Protein AF-A0A9E4LVQ2-F1 (afdb_monomer)

Foldseek 3Di:
DDDDDDDDDPPPPPPPLQAADDDPVLVVLVVVLVVVLVVVLQWDDWDWDGDPRKIKIFTHSDPPDHGQKIWIWHDDVPDPFIKIWIDGPPGTDDIDRDSVVVSVSVSPPDGDDDD

Solvent-accessible surface area (backbone atoms only — not comparable to full-atom values): 7008 Å² total; per-residue (Å²): 134,90,83,93,82,88,82,74,86,79,76,77,72,73,75,75,72,73,68,24,64,72,49,74,69,54,46,50,55,53,48,54,60,48,50,59,36,36,74,69,68,54,38,70,48,73,48,83,48,74,58,98,44,22,19,36,45,31,34,17,67,44,97,89,53,76,50,55,35,34,44,36,34,35,64,43,87,98,47,103,45,58,39,30,34,33,28,45,84,88,47,79,76,40,75,33,74,45,62,63,67,38,48,58,52,59,70,70,47,84,79,73,76,87,127

Radius of gyration: 20.69 Å; Cα contacts (8 Å, |Δi|>4): 167; chains: 1; bounding box: 32×25×90 Å

Structure (mmCIF, N/CA/C/O backbone):
data_AF-A0A9E4LVQ2-F1
#
_entry.id   AF-A0A9E4LVQ2-F1
#
loop_
_atom_site.group_PDB
_atom_site.id
_atom_site.type_symbol
_atom_site.label_atom_id
_atom_site.label_alt_id
_atom_site.label_comp_id
_atom_site.label_asym_id
_atom_site.label_entity_id
_atom_site.label_seq_id
_atom_site.pdbx_PDB_ins_code
_atom_site.Cartn_x
_atom_site.Cartn_y
_atom_site.Cartn_z
_atom_site.occupancy
_atom_site.B_iso_or_equiv
_atom_site.auth_seq_id
_atom_site.auth_comp_id
_atom_site.auth_asym_id
_atom_site.auth_atom_id
_atom_site.pdbx_PDB_model_num
ATOM 1 N N . MET A 1 1 ? -1.838 -2.044 67.220 1.00 40.16 1 MET A N 1
ATOM 2 C CA . MET A 1 1 ? -3.310 -2.053 67.084 1.00 40.16 1 MET A CA 1
ATOM 3 C C . MET A 1 1 ? -3.646 -1.319 65.788 1.00 40.16 1 MET A C 1
ATOM 5 O O . MET A 1 1 ? -3.094 -0.247 65.589 1.00 40.16 1 MET A O 1
ATOM 9 N N . LEU A 1 2 ? -4.392 -1.970 64.883 1.00 38.41 2 LEU A N 1
ATOM 10 C CA . LEU A 1 2 ? -4.794 -1.538 63.522 1.00 38.41 2 LEU A CA 1
ATOM 11 C C . LEU A 1 2 ? -5.607 -0.194 63.524 1.00 38.41 2 LEU A C 1
ATOM 13 O O . LEU A 1 2 ? -5.985 0.227 64.609 1.00 38.41 2 LEU A O 1
ATOM 17 N N . ILE A 1 3 ? -6.003 0.518 62.441 1.00 42.00 3 ILE A N 1
ATOM 18 C CA . ILE A 1 3 ? -6.265 0.197 61.014 1.00 42.00 3 ILE A CA 1
ATOM 19 C C . ILE A 1 3 ? -6.430 1.499 60.118 1.00 42.00 3 ILE A C 1
ATOM 21 O O . ILE A 1 3 ? -6.782 2.537 60.666 1.00 42.00 3 ILE A O 1
ATOM 25 N N . ILE A 1 4 ? -6.312 1.365 58.764 1.00 50.94 4 ILE A N 1
ATOM 26 C CA . ILE A 1 4 ? -6.892 2.110 57.571 1.00 50.94 4 ILE A CA 1
ATOM 27 C C . ILE A 1 4 ? -6.530 3.612 57.340 1.00 50.94 4 ILE A C 1
ATOM 29 O O . ILE A 1 4 ? -6.431 4.371 58.283 1.00 50.94 4 ILE A O 1
ATOM 33 N N . SER A 1 5 ? -6.336 4.179 56.131 1.00 43.91 5 SER A N 1
ATOM 34 C CA . SER A 1 5 ? -6.854 3.873 54.783 1.00 43.91 5 SER A CA 1
ATOM 35 C C . SER A 1 5 ? -5.936 4.345 53.653 1.00 43.91 5 SER A C 1
ATOM 37 O O . SER A 1 5 ? -5.330 5.409 53.733 1.00 43.91 5 SER A O 1
ATOM 39 N N . GLY A 1 6 ? -5.886 3.557 52.575 1.00 47.97 6 GLY A N 1
ATOM 40 C CA . GLY A 1 6 ? -5.148 3.871 51.360 1.00 47.97 6 GLY A CA 1
ATOM 41 C C . GLY A 1 6 ? -5.753 5.028 50.571 1.00 47.97 6 GLY A C 1
ATOM 42 O O . GLY A 1 6 ? -6.966 5.122 50.396 1.00 47.97 6 GLY A O 1
ATOM 43 N N . THR A 1 7 ? -4.881 5.874 50.037 1.00 44.25 7 THR A N 1
ATOM 44 C CA . THR A 1 7 ? -5.217 6.848 49.006 1.00 44.25 7 THR A CA 1
ATOM 45 C C . THR A 1 7 ? -4.753 6.323 47.650 1.00 44.25 7 THR A C 1
ATOM 47 O O . THR A 1 7 ? -3.572 6.255 47.330 1.00 44.25 7 THR A O 1
ATOM 50 N N . SER A 1 8 ? -5.759 5.927 46.873 1.00 43.28 8 SER A N 1
ATOM 51 C CA . SER A 1 8 ? -5.852 6.130 45.430 1.00 43.28 8 SER A CA 1
ATOM 52 C C . SER A 1 8 ? -4.716 5.570 44.576 1.00 43.28 8 SER A C 1
ATOM 54 O O . SER A 1 8 ? -3.795 6.265 44.151 1.00 43.28 8 SER A O 1
ATOM 56 N N . GLN A 1 9 ? -4.901 4.307 44.190 1.00 44.28 9 GLN A N 1
ATOM 57 C CA . GLN A 1 9 ? -4.375 3.789 42.936 1.00 44.28 9 GLN A CA 1
ATOM 58 C C . GLN A 1 9 ? -4.868 4.675 41.780 1.00 44.28 9 GLN A C 1
ATOM 60 O O . GLN A 1 9 ? -6.014 4.552 41.348 1.00 44.28 9 GLN A O 1
ATOM 65 N N . GLN A 1 10 ? -4.012 5.535 41.232 1.00 45.97 10 GLN A N 1
ATOM 66 C CA . GLN A 1 10 ? -4.244 6.070 39.895 1.00 45.97 10 GLN A CA 1
ATOM 67 C C . GLN A 1 10 ? -3.674 5.067 38.896 1.00 45.97 10 GLN A C 1
ATOM 69 O O . GLN A 1 10 ? -2.571 5.209 38.372 1.00 45.97 10 GLN A O 1
ATOM 74 N N . GLN A 1 11 ? -4.444 3.997 38.683 1.00 41.38 11 GLN A N 1
ATOM 75 C CA . GLN A 1 11 ? -4.265 3.098 37.554 1.00 41.38 11 GLN A CA 1
ATOM 76 C C . GLN A 1 11 ? -4.491 3.916 36.277 1.00 41.38 11 GLN A C 1
ATOM 78 O O . GLN A 1 11 ? -5.601 4.004 35.756 1.00 41.38 11 GLN A O 1
ATOM 83 N N . ASN A 1 12 ? -3.430 4.530 35.755 1.00 42.78 12 ASN A N 1
ATOM 84 C CA . ASN A 1 12 ? -3.376 4.922 34.356 1.00 42.78 12 ASN A CA 1
ATOM 85 C C . ASN A 1 12 ? -3.328 3.628 33.542 1.00 42.78 12 ASN A C 1
ATOM 87 O O . ASN A 1 12 ? -2.264 3.177 33.121 1.00 42.78 12 ASN A O 1
ATOM 91 N N . ALA A 1 13 ? -4.494 3.004 33.356 1.00 48.75 13 ALA A N 1
ATOM 92 C CA . ALA A 1 13 ? -4.700 1.999 32.335 1.00 48.75 13 ALA A CA 1
ATOM 93 C C . ALA A 1 13 ? -4.350 2.673 31.009 1.00 48.75 13 ALA A C 1
ATOM 95 O O . ALA A 1 13 ? -5.134 3.449 30.45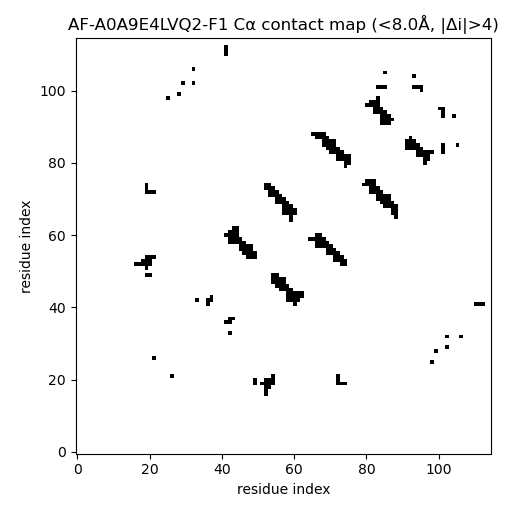7 1.00 48.75 13 ALA A O 1
ATOM 96 N N . SER A 1 14 ? -3.120 2.448 30.547 1.00 48.53 14 SER A N 1
ATOM 97 C CA . SER A 1 14 ? -2.647 2.894 29.252 1.00 48.53 14 SER A CA 1
ATOM 98 C C . SER A 1 14 ? -3.680 2.428 28.238 1.00 48.53 14 SER A C 1
ATOM 100 O O . SER A 1 14 ? -3.896 1.234 28.026 1.00 48.53 14 SER A O 1
ATOM 102 N N . LYS A 1 15 ? -4.422 3.389 27.686 1.00 47.38 15 LYS A N 1
ATOM 103 C CA . LYS A 1 15 ? -5.430 3.155 26.660 1.00 47.38 15 LYS A CA 1
ATOM 104 C C . LYS A 1 15 ? -4.662 2.524 25.504 1.00 47.38 15 LYS A C 1
ATOM 106 O O . LYS A 1 15 ? -4.017 3.254 24.760 1.00 47.38 15 LYS A O 1
ATOM 111 N N . LYS A 1 16 ? -4.629 1.184 25.431 1.00 49.66 16 LYS A N 1
ATOM 112 C CA . LYS A 1 16 ? -3.893 0.413 24.420 1.00 49.66 16 LYS A CA 1
ATOM 113 C C . LYS A 1 16 ? -4.296 0.996 23.072 1.00 49.66 16 LYS A C 1
ATOM 115 O O . LYS A 1 16 ? -5.413 0.771 22.603 1.00 49.66 16 LYS A O 1
ATOM 120 N N . GLN A 1 17 ? -3.436 1.838 22.503 1.00 56.09 17 GLN A N 1
ATOM 121 C CA . GLN A 1 17 ? -3.631 2.387 21.172 1.00 56.09 17 GLN A CA 1
ATOM 122 C C . GLN A 1 17 ? -3.722 1.158 20.269 1.00 56.09 17 GLN A C 1
ATOM 124 O O . GLN A 1 17 ? -2.758 0.401 20.186 1.00 56.09 17 GLN A O 1
ATOM 129 N N . LYS A 1 18 ? -4.905 0.876 19.699 1.00 63.66 18 LYS A N 1
ATOM 130 C CA . LYS A 1 18 ? -5.080 -0.244 18.762 1.00 63.66 18 LYS A CA 1
ATOM 131 C C . LYS A 1 18 ? -4.035 -0.052 17.664 1.00 63.66 18 LYS A C 1
ATOM 133 O O . LYS A 1 18 ? -4.112 0.933 16.932 1.00 63.66 18 LYS A O 1
ATOM 138 N N . THR A 1 19 ? -3.048 -0.938 17.602 1.00 70.19 19 THR A N 1
ATOM 139 C CA . THR A 1 19 ? -1.883 -0.732 16.749 1.00 70.19 19 THR A CA 1
ATOM 140 C C . THR A 1 19 ? -2.286 -0.752 15.277 1.00 70.19 19 THR A C 1
ATOM 142 O O . THR A 1 19 ? -3.104 -1.572 14.864 1.00 70.19 19 THR A O 1
ATOM 145 N N . GLY A 1 20 ? -1.738 0.173 14.489 1.00 84.19 20 GLY A N 1
ATOM 146 C CA . GLY A 1 20 ? -2.149 0.443 13.107 1.00 84.19 20 GLY A 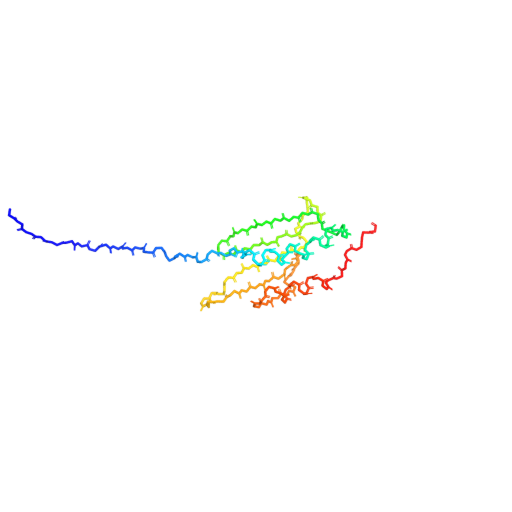CA 1
ATOM 147 C C . GLY A 1 20 ? -1.780 -0.611 12.072 1.00 84.19 20 GLY A C 1
ATOM 148 O O . GLY A 1 20 ? -1.964 -0.349 10.890 1.00 84.19 20 GLY A O 1
ATOM 149 N N . TYR A 1 21 ? -1.254 -1.767 12.480 1.00 93.19 21 TYR A N 1
ATOM 150 C CA . TYR A 1 21 ? -0.729 -2.782 11.570 1.00 93.19 21 TYR A CA 1
ATOM 151 C C . TYR A 1 21 ? -1.765 -3.260 10.550 1.00 93.19 21 TYR A C 1
ATOM 153 O O . TYR A 1 21 ? -2.971 -3.347 10.828 1.00 93.19 21 TYR A O 1
ATOM 161 N N . PHE A 1 22 ? -1.273 -3.639 9.372 1.00 96.00 22 PHE A N 1
ATOM 162 C CA . PHE A 1 22 ? -2.052 -4.455 8.454 1.00 96.00 22 PHE A CA 1
ATOM 163 C C . PHE A 1 22 ? -2.335 -5.812 9.102 1.00 96.00 22 PHE A C 1
ATOM 165 O O . PHE A 1 22 ? -1.445 -6.451 9.662 1.00 96.00 22 PHE A O 1
ATOM 172 N N . SER A 1 23 ? -3.588 -6.255 9.048 1.00 95.50 23 SER A N 1
ATOM 173 C CA . SER A 1 23 ? -3.932 -7.627 9.412 1.00 95.50 23 SER A CA 1
ATOM 174 C C . SER A 1 23 ? -3.292 -8.603 8.423 1.00 95.50 23 SER A C 1
ATOM 176 O O . SER A 1 23 ? -2.952 -8.230 7.301 1.00 95.50 23 SER A O 1
ATOM 178 N N . ARG A 1 24 ? -3.193 -9.882 8.796 1.00 96.62 24 ARG A N 1
ATOM 179 C CA . ARG A 1 24 ? -2.695 -10.927 7.889 1.00 96.62 24 ARG A CA 1
ATOM 180 C C . ARG A 1 24 ? -3.443 -10.934 6.550 1.00 96.62 24 ARG A C 1
ATOM 182 O O . ARG A 1 24 ? -2.811 -11.039 5.509 1.00 96.62 24 ARG A O 1
ATOM 189 N N . VAL A 1 25 ? -4.771 -10.793 6.580 1.00 97.44 25 VAL A N 1
ATOM 190 C CA . VAL A 1 25 ? -5.611 -10.770 5.369 1.00 97.44 25 VAL A CA 1
ATOM 191 C C . VAL A 1 25 ? -5.294 -9.551 4.505 1.00 97.44 25 VAL A C 1
ATOM 193 O O . VAL A 1 25 ? -5.126 -9.685 3.298 1.00 97.44 25 VAL A O 1
ATOM 196 N N . GLU A 1 26 ? -5.167 -8.376 5.120 1.00 98.06 26 GLU A N 1
ATOM 197 C CA . GLU A 1 26 ? -4.821 -7.137 4.415 1.00 98.06 26 GLU A CA 1
ATOM 198 C C . GLU A 1 26 ? -3.432 -7.225 3.772 1.00 98.06 26 GLU A C 1
ATOM 200 O O . GLU A 1 26 ? -3.270 -6.890 2.601 1.00 98.06 26 GLU A O 1
ATOM 205 N N . LEU A 1 27 ? -2.439 -7.732 4.508 1.00 98.19 27 LEU A N 1
ATOM 206 C CA . LEU A 1 27 ? -1.086 -7.899 3.988 1.00 98.19 27 LEU A CA 1
ATOM 207 C C . LEU A 1 27 ? -1.051 -8.902 2.829 1.00 98.19 27 LEU A C 1
ATOM 209 O O . LEU A 1 27 ? -0.432 -8.622 1.809 1.00 98.19 27 LEU A O 1
ATOM 213 N N . SER A 1 28 ? -1.763 -10.029 2.936 1.00 98.44 28 SER A N 1
ATOM 214 C CA . SER A 1 28 ? -1.891 -10.981 1.827 1.00 98.44 28 SER A CA 1
ATOM 215 C C . SER A 1 28 ? -2.505 -10.338 0.580 1.00 98.44 28 SER A C 1
ATOM 217 O O . SER A 1 28 ? -2.028 -10.577 -0.523 1.00 98.44 28 SER A O 1
ATOM 219 N N . GLN A 1 29 ? -3.523 -9.485 0.731 1.00 98.31 29 GLN A N 1
ATOM 220 C CA . GLN A 1 29 ? -4.123 -8.774 -0.403 1.00 98.31 29 GLN A CA 1
ATOM 221 C C . GLN A 1 29 ? -3.136 -7.811 -1.075 1.00 98.31 29 GLN A C 1
ATOM 223 O O . GLN A 1 29 ? -3.057 -7.781 -2.302 1.00 98.31 29 GLN A O 1
ATOM 228 N N . ILE A 1 30 ? -2.365 -7.057 -0.285 1.00 98.50 30 ILE A N 1
ATOM 229 C CA . ILE A 1 30 ? -1.334 -6.150 -0.808 1.00 98.50 30 ILE A CA 1
ATOM 230 C C . ILE A 1 30 ? -0.249 -6.942 -1.548 1.00 98.50 30 ILE A C 1
ATOM 232 O O . ILE A 1 30 ? 0.104 -6.600 -2.677 1.00 98.50 30 ILE A O 1
ATOM 236 N N . LEU A 1 31 ? 0.238 -8.031 -0.945 1.00 98.19 31 LEU A N 1
ATOM 237 C CA . LEU A 1 31 ? 1.287 -8.868 -1.525 1.00 98.19 31 LEU A CA 1
ATOM 238 C C . LEU A 1 31 ? 0.843 -9.569 -2.814 1.00 98.19 31 LEU A C 1
ATOM 240 O O . LEU A 1 31 ? 1.656 -9.717 -3.723 1.00 98.19 31 LEU A O 1
ATOM 244 N N . ASN A 1 32 ? -0.435 -9.934 -2.943 1.00 97.50 32 ASN A N 1
ATOM 245 C CA . ASN A 1 32 ? -0.959 -10.501 -4.186 1.00 97.50 32 ASN A CA 1
ATOM 246 C C . ASN A 1 32 ? -0.824 -9.510 -5.354 1.00 97.50 32 ASN A C 1
ATOM 248 O O . ASN A 1 32 ? -0.257 -9.869 -6.384 1.00 97.50 32 ASN A O 1
ATOM 252 N N . VAL A 1 33 ? -1.258 -8.255 -5.179 1.00 96.94 33 VAL A N 1
ATOM 253 C CA . VAL A 1 33 ? -1.109 -7.208 -6.213 1.00 96.94 33 VAL A CA 1
ATOM 254 C C . VAL A 1 33 ? 0.369 -6.932 -6.496 1.00 96.94 33 VAL A C 1
ATOM 256 O O . VAL A 1 33 ? 0.785 -6.862 -7.652 1.00 96.94 33 VAL A O 1
ATOM 259 N N . TYR A 1 34 ? 1.178 -6.834 -5.440 1.00 96.81 34 TYR A N 1
ATOM 260 C CA . TYR A 1 34 ? 2.618 -6.616 -5.546 1.00 96.81 34 TYR A CA 1
ATOM 261 C C . TYR A 1 34 ? 3.327 -7.700 -6.363 1.00 96.81 34 TYR A C 1
ATOM 263 O O . TYR A 1 34 ? 4.072 -7.378 -7.287 1.00 96.81 34 TYR A O 1
ATOM 271 N N . SER A 1 35 ? 3.052 -8.974 -6.082 1.00 96.31 35 SER A N 1
ATOM 272 C CA . SER A 1 35 ? 3.721 -10.102 -6.739 1.00 96.31 35 SER A CA 1
ATOM 273 C C . SER A 1 35 ? 3.512 -10.124 -8.257 1.00 96.31 35 SER A C 1
ATOM 275 O O . SER A 1 35 ? 4.456 -10.383 -9.002 1.00 96.31 35 SER A O 1
ATOM 277 N N . LEU A 1 36 ? 2.316 -9.761 -8.735 1.00 94.62 36 LEU A N 1
ATOM 278 C CA . LEU A 1 36 ? 2.011 -9.678 -10.166 1.00 94.62 36 LEU A CA 1
ATOM 279 C C . LEU A 1 36 ? 2.820 -8.576 -10.863 1.00 94.62 36 LEU A C 1
ATOM 281 O O . LEU A 1 36 ? 3.268 -8.749 -11.996 1.00 94.62 36 LEU A O 1
ATOM 285 N N . ARG A 1 37 ? 3.035 -7.448 -10.183 1.00 94.31 37 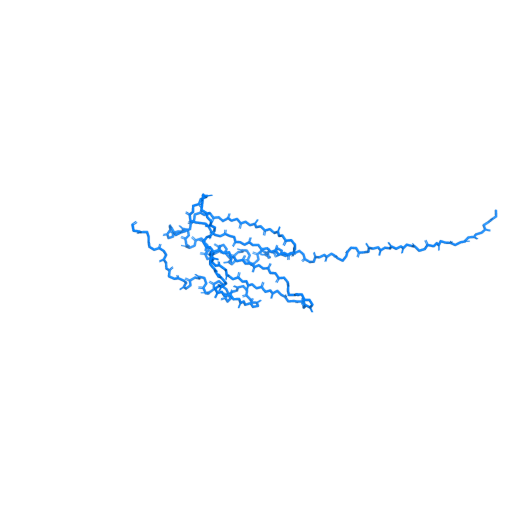ARG A N 1
ATOM 286 C CA . ARG A 1 37 ? 3.836 -6.331 -10.700 1.00 94.31 37 ARG A CA 1
ATOM 287 C C . ARG A 1 37 ? 5.340 -6.604 -10.634 1.00 94.31 37 ARG A C 1
ATOM 289 O O . ARG A 1 37 ? 6.063 -6.172 -11.528 1.00 94.31 37 ARG A O 1
ATOM 296 N N . VAL A 1 38 ? 5.806 -7.374 -9.649 1.00 95.12 38 VAL A N 1
ATOM 297 C CA . VAL A 1 38 ? 7.182 -7.905 -9.626 1.00 95.12 38 VAL A CA 1
ATOM 298 C C . VAL A 1 38 ? 7.413 -8.867 -10.788 1.00 95.12 38 VAL A C 1
ATOM 300 O O . VAL A 1 38 ? 8.407 -8.736 -11.494 1.00 95.12 38 VAL A O 1
ATOM 303 N N . ALA A 1 39 ? 6.478 -9.789 -11.039 1.00 94.19 39 ALA A N 1
ATOM 304 C CA . ALA A 1 39 ? 6.567 -10.721 -12.164 1.00 94.19 39 ALA A CA 1
ATOM 305 C C . ALA A 1 39 ? 6.599 -10.000 -13.526 1.00 94.19 39 ALA A C 1
ATOM 307 O O . ALA A 1 39 ? 7.247 -10.469 -14.457 1.00 94.19 39 ALA A O 1
ATOM 308 N N . ALA A 1 40 ? 5.950 -8.836 -13.630 1.00 92.06 40 ALA A N 1
ATOM 309 C CA . ALA A 1 40 ? 6.009 -7.963 -14.803 1.00 92.06 40 ALA A CA 1
ATOM 310 C C . ALA A 1 40 ? 7.289 -7.098 -14.885 1.00 92.06 40 ALA A C 1
ATOM 312 O O . ALA A 1 40 ? 7.454 -6.344 -15.840 1.00 92.06 40 ALA A O 1
ATOM 313 N N . GLY A 1 41 ? 8.185 -7.171 -13.895 1.00 91.75 41 GLY A N 1
ATOM 314 C CA . GLY A 1 41 ? 9.414 -6.373 -13.829 1.00 91.75 41 GLY A CA 1
ATOM 315 C C . GLY A 1 41 ? 9.204 -4.899 -13.459 1.00 91.75 41 GLY A C 1
ATOM 316 O O . GLY A 1 41 ? 10.146 -4.108 -13.550 1.00 91.75 41 GLY A O 1
ATOM 317 N N . GLU A 1 42 ? 7.993 -4.520 -13.041 1.00 92.00 42 GLU A N 1
ATOM 318 C CA . GLU A 1 42 ? 7.625 -3.133 -12.737 1.00 92.00 42 GLU A CA 1
ATOM 319 C C . GLU A 1 42 ? 8.109 -2.717 -11.340 1.00 92.00 42 GLU A C 1
ATOM 321 O O . GLU A 1 42 ? 8.583 -1.595 -11.150 1.00 92.00 42 GLU A O 1
ATOM 326 N N . TRP A 1 43 ? 8.005 -3.617 -10.357 1.00 94.62 43 TRP A N 1
ATOM 327 C CA . TRP A 1 43 ? 8.368 -3.376 -8.954 1.00 94.62 43 TRP A CA 1
ATOM 328 C C . TRP A 1 43 ? 9.471 -4.336 -8.508 1.00 94.62 43 TRP A C 1
ATOM 330 O O . TRP A 1 43 ? 9.605 -5.427 -9.058 1.00 94.62 43 TRP A O 1
ATOM 340 N N . ARG A 1 44 ? 10.282 -3.926 -7.527 1.00 94.12 44 ARG A N 1
ATOM 341 C CA . ARG A 1 44 ? 11.464 -4.699 -7.099 1.00 94.12 44 ARG A CA 1
ATOM 342 C C . ARG A 1 44 ? 11.599 -4.877 -5.600 1.00 94.12 44 ARG A C 1
ATOM 344 O O . ARG A 1 44 ? 12.175 -5.867 -5.176 1.00 94.12 44 ARG A O 1
ATOM 351 N N . ASP A 1 45 ? 11.086 -3.937 -4.817 1.00 95.25 45 ASP A N 1
ATOM 352 C CA . ASP A 1 45 ? 11.240 -3.966 -3.365 1.00 95.25 45 ASP A CA 1
ATOM 353 C C . ASP A 1 45 ? 10.027 -3.331 -2.678 1.00 95.25 45 ASP A C 1
ATOM 355 O O . ASP A 1 45 ? 9.232 -2.626 -3.316 1.00 95.25 45 ASP A O 1
ATOM 359 N N . TYR A 1 46 ? 9.866 -3.609 -1.389 1.00 96.75 46 TYR A N 1
ATOM 360 C CA . TYR A 1 46 ? 8.864 -2.990 -0.541 1.00 96.75 46 TYR A CA 1
ATOM 361 C C . TYR A 1 46 ? 9.390 -2.748 0.877 1.00 96.75 46 TYR A C 1
ATOM 363 O O . TYR A 1 46 ? 10.216 -3.493 1.392 1.00 96.75 46 TYR A O 1
ATOM 371 N N . ALA A 1 47 ? 8.835 -1.737 1.543 1.00 96.19 47 ALA A N 1
ATOM 372 C CA . ALA A 1 47 ? 9.045 -1.499 2.967 1.00 96.19 47 ALA A CA 1
ATOM 373 C C . ALA A 1 47 ? 7.715 -1.566 3.723 1.00 96.19 47 ALA A C 1
ATOM 375 O O . ALA A 1 47 ? 6.664 -1.161 3.213 1.00 96.19 47 ALA A O 1
ATOM 376 N N . LEU A 1 48 ? 7.778 -2.101 4.941 1.00 96.75 48 LEU A N 1
ATOM 377 C CA . LEU A 1 48 ? 6.668 -2.195 5.881 1.00 96.75 48 LEU A CA 1
ATOM 378 C C . LEU A 1 48 ? 6.994 -1.367 7.118 1.00 96.75 48 LEU A C 1
ATOM 380 O O . LEU A 1 48 ? 7.748 -1.809 7.983 1.00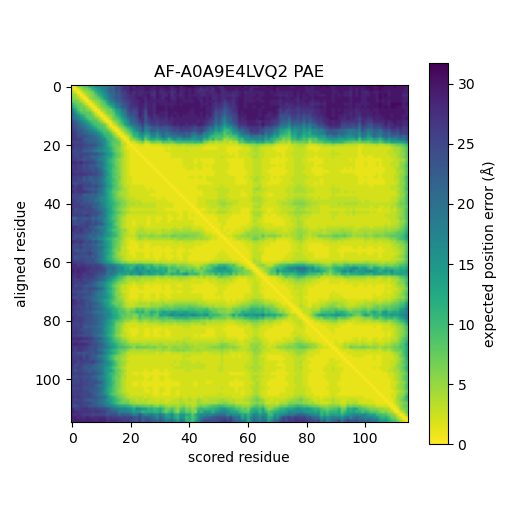 96.75 48 LEU A O 1
ATOM 384 N N . ASP A 1 49 ? 6.368 -0.201 7.226 1.00 95.25 49 ASP A N 1
ATOM 385 C CA . ASP A 1 49 ? 6.621 0.743 8.311 1.00 95.25 49 ASP A CA 1
ATOM 386 C C . ASP A 1 49 ? 5.384 0.943 9.181 1.00 95.25 49 ASP A C 1
ATOM 388 O O . ASP A 1 49 ? 4.240 0.731 8.763 1.00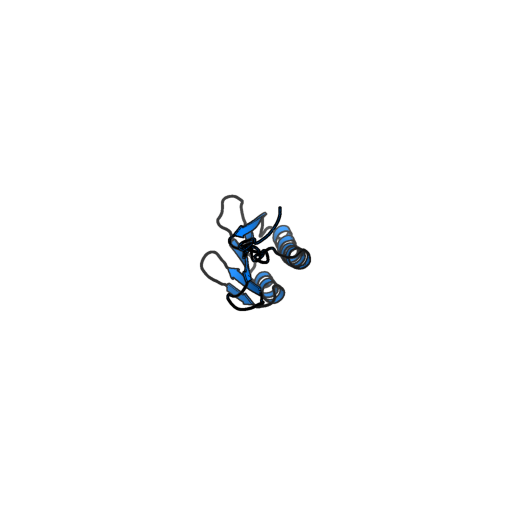 95.25 49 ASP A O 1
ATOM 392 N N . HIS A 1 50 ? 5.608 1.387 10.415 1.00 92.62 50 HIS A N 1
ATOM 393 C CA . HIS A 1 50 ? 4.544 1.782 11.326 1.00 92.62 50 HIS A CA 1
ATOM 394 C C . HIS A 1 50 ? 4.984 2.957 12.197 1.00 92.62 50 HIS A C 1
ATOM 396 O O . HIS A 1 50 ? 6.036 2.919 12.827 1.00 92.62 50 HIS A O 1
ATOM 402 N N . VAL A 1 51 ? 4.158 4.000 12.241 1.00 90.00 51 VAL A N 1
ATOM 403 C CA . VAL A 1 51 ? 4.399 5.238 12.999 1.00 90.00 51 VAL A CA 1
ATOM 404 C C . VAL A 1 51 ? 3.073 5.702 13.581 1.00 90.00 51 VAL A C 1
ATOM 406 O O . VAL A 1 51 ? 2.065 5.712 12.878 1.00 90.00 51 VAL A O 1
ATOM 409 N N . ASP A 1 52 ? 3.054 6.062 14.865 1.00 87.31 52 ASP A N 1
ATOM 410 C CA . ASP A 1 52 ? 1.908 6.690 15.543 1.00 87.31 52 ASP A CA 1
ATOM 411 C C . ASP A 1 52 ? 0.557 5.977 15.346 1.00 87.31 52 ASP A C 1
ATOM 413 O O . ASP A 1 52 ? -0.496 6.598 15.184 1.00 87.31 52 ASP A O 1
ATOM 417 N N . GLY A 1 53 ? 0.566 4.641 15.344 1.00 87.62 53 GLY A N 1
ATOM 418 C CA . GLY A 1 53 ? -0.652 3.849 15.140 1.00 87.62 53 GLY A CA 1
ATOM 419 C C . GLY A 1 53 ? -1.169 3.856 13.695 1.00 87.62 53 GLY A C 1
ATOM 420 O O . GLY A 1 53 ? -2.337 3.542 13.458 1.00 87.62 53 GLY A O 1
ATOM 421 N N . MET A 1 54 ? -0.305 4.185 12.738 1.00 94.19 54 MET A N 1
ATOM 422 C CA . MET A 1 54 ? -0.499 4.024 11.299 1.00 94.19 54 MET A CA 1
ATOM 423 C C . MET A 1 54 ? 0.446 2.943 10.772 1.00 94.19 54 MET A C 1
ATOM 425 O O . MET A 1 54 ? 1.492 2.693 11.372 1.00 94.19 54 MET A O 1
ATOM 429 N N . ALA A 1 55 ? 0.083 2.317 9.657 1.00 97.06 55 ALA A N 1
ATOM 430 C CA . ALA A 1 55 ? 0.958 1.405 8.927 1.00 97.06 55 ALA A CA 1
ATOM 431 C C . ALA A 1 55 ? 1.088 1.825 7.468 1.00 97.06 55 ALA A C 1
ATOM 433 O O . ALA A 1 55 ? 0.145 2.360 6.879 1.00 97.06 55 ALA A O 1
ATOM 434 N N . PHE A 1 56 ? 2.252 1.548 6.895 1.00 97.62 56 PHE A N 1
ATOM 435 C CA . PHE A 1 56 ? 2.610 1.914 5.536 1.00 97.62 56 PHE A CA 1
ATOM 436 C C . PHE A 1 56 ? 3.182 0.699 4.815 1.00 97.62 56 PHE A C 1
ATOM 438 O O . PHE A 1 56 ? 4.023 -0.015 5.356 1.00 97.62 56 PHE A O 1
ATOM 445 N N . PHE A 1 57 ? 2.705 0.464 3.598 1.00 98.25 57 PHE A N 1
ATOM 446 C CA . PHE A 1 57 ? 3.324 -0.443 2.642 1.00 98.25 57 PHE A CA 1
ATOM 447 C C . PHE A 1 57 ? 3.850 0.407 1.491 1.00 98.25 57 PHE A C 1
ATOM 449 O O . PHE A 1 57 ? 3.065 0.931 0.695 1.00 98.25 57 PHE A O 1
ATOM 456 N N . SER A 1 58 ? 5.163 0.588 1.441 1.00 97.50 58 SER A N 1
ATOM 457 C CA . SER A 1 58 ? 5.845 1.415 0.445 1.00 97.50 58 SER A CA 1
ATOM 458 C C . SER A 1 58 ? 6.410 0.526 -0.654 1.00 97.50 58 SER A C 1
ATOM 460 O O . SER A 1 58 ? 7.061 -0.467 -0.359 1.00 97.50 58 SER A O 1
ATOM 462 N N . ILE A 1 59 ? 6.148 0.864 -1.914 1.00 96.88 59 ILE A N 1
ATOM 463 C CA . ILE A 1 59 ? 6.514 0.077 -3.098 1.00 96.88 59 ILE A CA 1
ATOM 464 C C . ILE A 1 59 ? 7.634 0.791 -3.847 1.00 96.88 59 ILE A C 1
ATOM 466 O O . ILE A 1 59 ? 7.501 1.974 -4.170 1.00 96.88 59 ILE A O 1
ATOM 470 N N . TYR A 1 60 ? 8.698 0.068 -4.193 1.00 94.75 60 TYR A N 1
ATOM 471 C CA . TYR A 1 60 ? 9.890 0.618 -4.834 1.00 94.75 60 TYR A CA 1
ATOM 472 C C . TYR A 1 60 ? 10.190 -0.072 -6.166 1.00 94.75 60 TYR A C 1
ATOM 474 O O . TYR A 1 60 ? 10.024 -1.284 -6.332 1.00 94.75 60 TYR A O 1
ATOM 482 N N . ARG A 1 61 ? 10.698 0.718 -7.118 1.00 90.81 61 ARG A N 1
ATOM 483 C CA . ARG A 1 61 ? 11.256 0.225 -8.388 1.00 90.81 61 ARG A CA 1
ATOM 484 C C . ARG A 1 61 ? 12.755 -0.082 -8.285 1.00 90.81 61 ARG A C 1
ATOM 486 O O . ARG A 1 61 ? 13.278 -0.857 -9.073 1.00 90.81 61 ARG A O 1
ATOM 493 N N . SER A 1 62 ? 13.447 0.521 -7.323 1.00 86.38 62 SER A N 1
ATOM 494 C CA . SER A 1 62 ? 14.857 0.288 -6.999 1.00 86.38 62 SER A CA 1
ATOM 495 C C . SER A 1 62 ? 15.090 0.650 -5.531 1.00 86.38 62 SER A C 1
ATOM 497 O O . SER A 1 62 ? 14.418 1.547 -5.021 1.00 86.38 62 SER A O 1
ATOM 499 N N . SER A 1 63 ? 16.050 -0.006 -4.877 1.00 71.69 63 SER A N 1
ATOM 500 C CA . SER A 1 63 ? 16.411 0.207 -3.466 1.00 71.69 63 SER A CA 1
ATOM 501 C C . SER A 1 63 ? 16.936 1.618 -3.159 1.00 71.69 63 SER A C 1
ATOM 503 O O . SER A 1 63 ? 16.956 2.029 -2.004 1.00 71.69 63 SER A O 1
ATOM 505 N N . HIS A 1 64 ? 17.351 2.375 -4.180 1.00 71.81 64 HIS A N 1
ATOM 506 C CA . HIS A 1 64 ? 17.903 3.729 -4.036 1.00 71.81 64 HIS A CA 1
ATOM 507 C C . HIS A 1 64 ? 16.926 4.850 -4.427 1.00 71.81 64 HIS A C 1
ATOM 509 O O . HIS A 1 64 ? 17.304 6.020 -4.438 1.00 71.81 64 HIS A O 1
ATOM 515 N N . GLU A 1 65 ? 15.680 4.522 -4.779 1.00 79.31 65 GLU A N 1
ATOM 516 C CA . GLU A 1 65 ? 14.676 5.514 -5.171 1.00 79.31 65 GLU A CA 1
ATOM 517 C C . GLU A 1 65 ? 13.663 5.806 -4.055 1.00 79.31 65 GLU A C 1
ATOM 519 O O . GLU A 1 65 ? 13.401 4.986 -3.180 1.00 79.31 65 GLU A O 1
ATOM 524 N N . MET A 1 66 ? 13.015 6.971 -4.136 1.00 88.12 66 MET A N 1
ATOM 525 C CA . MET A 1 66 ? 11.795 7.249 -3.371 1.00 88.12 66 MET A CA 1
ATOM 526 C C . MET A 1 66 ? 10.682 6.262 -3.759 1.00 88.12 66 MET A C 1
ATOM 528 O O . MET A 1 66 ? 10.577 5.915 -4.949 1.00 88.12 66 MET A O 1
ATOM 532 N N . PRO A 1 67 ? 9.804 5.869 -2.812 1.00 93.62 67 PRO A N 1
ATOM 533 C CA . PRO A 1 67 ? 8.724 4.939 -3.106 1.00 93.62 67 PRO A CA 1
ATOM 534 C C . PRO A 1 67 ? 7.870 5.463 -4.263 1.00 93.62 67 PRO A C 1
ATOM 536 O O . PRO A 1 67 ? 7.594 6.660 -4.386 1.00 93.62 67 PRO A O 1
ATOM 539 N N . LEU A 1 68 ? 7.503 4.559 -5.164 1.00 94.19 68 LEU A N 1
ATOM 540 C CA . LEU A 1 68 ? 6.622 4.847 -6.288 1.00 94.19 68 LEU A CA 1
ATOM 541 C C . LEU A 1 68 ? 5.194 5.062 -5.785 1.00 94.19 68 LEU A C 1
ATOM 543 O O . LEU A 1 68 ? 4.543 6.040 -6.154 1.00 94.19 68 LEU A O 1
ATOM 547 N N . TYR A 1 69 ? 4.758 4.160 -4.906 1.00 96.81 69 TYR A N 1
ATOM 548 C CA . TYR A 1 69 ? 3.459 4.198 -4.259 1.00 96.81 69 TYR A CA 1
ATOM 549 C C . TYR A 1 69 ? 3.580 3.841 -2.784 1.00 96.81 69 TYR A C 1
ATOM 551 O O . TYR A 1 69 ? 4.420 3.027 -2.404 1.00 96.81 69 TYR A O 1
ATOM 559 N N . THR A 1 70 ? 2.684 4.388 -1.970 1.00 97.88 70 THR A N 1
ATOM 560 C CA . THR A 1 70 ? 2.533 3.995 -0.569 1.00 97.88 70 THR A CA 1
ATOM 561 C C . THR A 1 70 ? 1.063 3.761 -0.259 1.00 97.88 70 THR A C 1
ATOM 563 O O . THR A 1 70 ? 0.221 4.624 -0.522 1.00 97.88 70 THR A O 1
ATOM 566 N N . ILE A 1 71 ? 0.763 2.599 0.318 1.00 98.44 71 ILE A N 1
ATOM 567 C CA . ILE A 1 71 ? -0.538 2.284 0.907 1.00 98.44 71 ILE A CA 1
ATOM 568 C C . ILE A 1 71 ? -0.449 2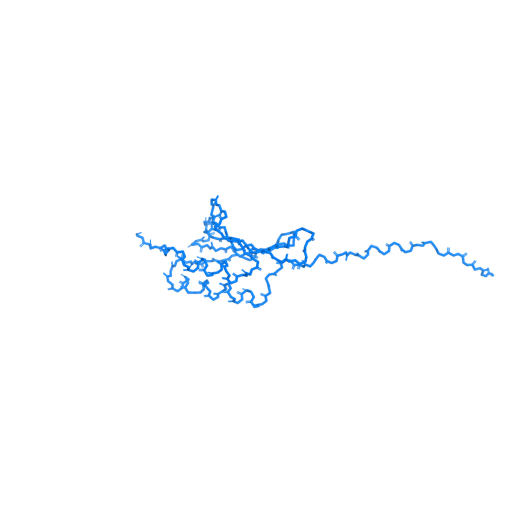.584 2.401 1.00 98.44 71 ILE A C 1
ATOM 570 O O . ILE A 1 71 ? 0.300 1.941 3.127 1.00 98.44 71 ILE A O 1
ATOM 574 N N . GLU A 1 72 ? -1.221 3.558 2.861 1.00 97.56 72 GLU A N 1
ATOM 575 C CA . GLU A 1 72 ? -1.332 3.961 4.260 1.00 97.56 72 GLU A CA 1
ATOM 576 C C . GLU A 1 72 ? -2.610 3.371 4.864 1.00 97.56 72 GLU A C 1
ATOM 578 O O . GLU A 1 72 ? -3.689 3.491 4.279 1.00 97.56 72 GLU A O 1
ATOM 583 N N . LYS A 1 73 ? -2.507 2.791 6.060 1.00 97.12 73 LYS A N 1
ATOM 584 C CA . LYS A 1 73 ? -3.633 2.446 6.931 1.00 97.12 73 LYS A CA 1
ATOM 585 C C . LYS A 1 73 ? -3.574 3.320 8.171 1.00 97.12 73 LYS A C 1
ATOM 587 O O . LYS A 1 73 ? -2.611 3.264 8.932 1.00 97.12 73 LYS A O 1
ATOM 592 N N . LYS A 1 74 ? -4.639 4.078 8.421 1.00 94.50 74 LYS A N 1
ATOM 593 C CA . LYS A 1 74 ? -4.775 4.867 9.649 1.00 94.50 74 LYS A CA 1
ATOM 594 C C . LYS A 1 74 ? -6.174 4.820 10.221 1.00 94.50 74 LYS A C 1
ATOM 596 O O . LYS A 1 74 ? -7.162 4.627 9.512 1.00 94.50 74 LYS A O 1
ATOM 601 N N . ARG A 1 75 ? -6.269 5.028 11.528 1.00 91.00 75 ARG A N 1
ATOM 602 C CA . ARG A 1 75 ? -7.553 5.159 12.211 1.00 91.00 75 ARG A CA 1
ATOM 603 C C . ARG A 1 75 ? -8.046 6.595 12.107 1.00 91.00 75 ARG A C 1
ATOM 605 O O . ARG A 1 75 ? -7.287 7.540 12.314 1.00 91.00 75 ARG A O 1
ATOM 612 N N . LEU A 1 76 ? -9.328 6.775 11.808 1.00 86.75 76 LEU A N 1
ATOM 613 C CA . LEU A 1 76 ? -9.927 8.106 11.811 1.00 86.75 76 LEU A CA 1
ATOM 614 C C . LEU A 1 76 ? -10.070 8.617 13.249 1.00 86.75 76 LEU A C 1
ATOM 616 O O . LEU A 1 76 ? -10.649 7.943 14.101 1.00 86.75 76 LEU A O 1
ATOM 620 N N . LYS A 1 77 ? -9.573 9.831 13.517 1.00 82.88 77 LYS A N 1
ATOM 621 C CA . LYS A 1 77 ? -9.722 10.474 14.831 1.00 82.88 77 LYS A CA 1
ATOM 622 C C . LYS A 1 77 ? -11.207 10.545 15.207 1.00 82.88 77 LYS A C 1
ATOM 624 O O . LYS A 1 77 ? -12.038 10.958 14.400 1.00 82.88 77 LYS A O 1
ATOM 629 N N . GLY A 1 78 ? -11.536 10.095 16.417 1.00 80.38 78 GLY A N 1
ATOM 630 C CA . GLY A 1 78 ? -12.909 10.093 16.936 1.00 80.38 78 GLY A CA 1
ATOM 631 C C . GLY A 1 78 ? -13.852 9.049 16.321 1.00 80.38 78 GLY A C 1
ATOM 632 O O . GLY A 1 78 ? -15.039 9.074 16.624 1.00 80.38 78 GLY A O 1
ATOM 633 N N . LYS A 1 79 ? -13.368 8.129 15.472 1.00 78.81 79 LY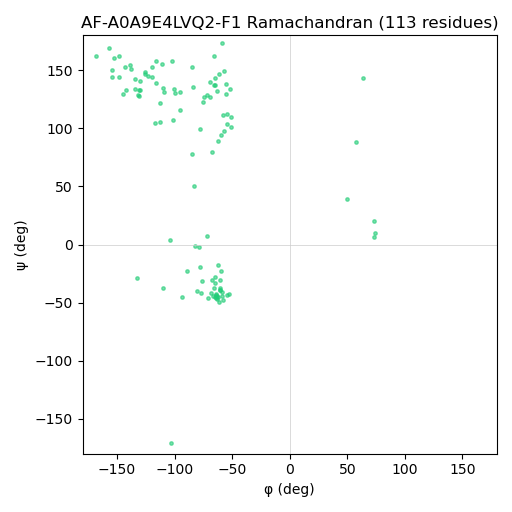S A N 1
ATOM 634 C CA . LYS A 1 79 ? -14.187 7.062 14.870 1.00 78.81 79 LYS A CA 1
ATOM 635 C C . LYS A 1 79 ? -13.513 5.702 15.057 1.00 78.81 79 LYS A C 1
ATOM 637 O O . LYS A 1 79 ? -12.306 5.571 14.877 1.00 78.81 79 LYS A O 1
ATOM 642 N N . ASP A 1 80 ? -14.283 4.649 15.337 1.00 84.06 80 ASP A N 1
ATOM 643 C CA . ASP A 1 80 ? -13.757 3.271 15.333 1.00 84.06 80 ASP A CA 1
ATOM 644 C C . ASP A 1 80 ? -13.741 2.685 13.913 1.00 84.06 80 ASP A C 1
ATOM 646 O O . ASP A 1 80 ? -14.292 1.625 13.643 1.00 84.06 80 ASP A O 1
ATOM 650 N N . ARG A 1 81 ? -13.167 3.434 12.964 1.00 88.88 81 ARG A N 1
ATOM 651 C CA . ARG A 1 81 ? -13.078 3.036 11.556 1.00 88.88 81 ARG A CA 1
ATOM 652 C C . ARG A 1 81 ? -11.687 3.292 10.997 1.00 88.88 81 ARG A C 1
ATOM 654 O O . ARG A 1 81 ? -11.057 4.307 11.309 1.00 88.88 81 ARG A O 1
ATOM 661 N N . TRP A 1 82 ? -11.250 2.369 10.149 1.00 94.25 82 TRP A N 1
ATOM 662 C CA . TRP A 1 82 ? -10.013 2.474 9.386 1.00 94.25 82 TRP A CA 1
ATOM 663 C C . TRP A 1 82 ? -10.226 3.266 8.101 1.00 94.25 82 TRP A C 1
ATOM 665 O O . TRP A 1 82 ? -11.325 3.315 7.544 1.00 94.25 82 TRP A O 1
ATOM 675 N N . LEU A 1 83 ? -9.146 3.884 7.652 1.00 96.06 83 LEU A N 1
ATOM 676 C CA . LEU A 1 83 ? -9.037 4.569 6.386 1.00 96.06 83 LEU A CA 1
ATOM 677 C C . LEU A 1 83 ? -7.778 4.082 5.681 1.00 96.06 83 LEU A C 1
ATOM 679 O O . LEU A 1 83 ? -6.707 4.050 6.289 1.00 96.06 83 LEU A O 1
ATOM 683 N N . PHE A 1 84 ? -7.927 3.755 4.403 1.00 98.06 84 PHE A N 1
ATOM 684 C CA . PHE A 1 84 ? -6.837 3.373 3.523 1.00 98.06 84 PHE A CA 1
ATOM 685 C C . PHE A 1 84 ? -6.605 4.470 2.495 1.00 98.06 84 PHE A C 1
ATOM 687 O O . PHE A 1 84 ? -7.566 4.999 1.928 1.00 98.06 84 PHE A O 1
ATOM 694 N N . ILE A 1 85 ? -5.345 4.826 2.266 1.00 98.25 85 ILE A N 1
ATOM 695 C CA . ILE A 1 85 ? -4.951 5.864 1.312 1.00 98.25 85 ILE A CA 1
ATOM 696 C C . ILE A 1 85 ? -3.834 5.311 0.431 1.00 98.25 85 ILE A C 1
ATOM 698 O O . ILE A 1 85 ? -2.833 4.830 0.946 1.00 98.25 85 ILE A O 1
ATOM 702 N N . LEU A 1 86 ? -3.991 5.410 -0.886 1.00 98.50 86 LEU A N 1
ATOM 703 C CA . LEU A 1 86 ? -2.909 5.241 -1.850 1.00 98.50 86 LEU A CA 1
ATOM 704 C C . LEU A 1 86 ? -2.345 6.605 -2.214 1.00 98.50 86 LEU A C 1
ATOM 706 O O . LEU A 1 86 ? -3.089 7.522 -2.582 1.00 98.50 86 LEU A O 1
ATOM 710 N N . ARG A 1 87 ? -1.025 6.713 -2.156 1.00 97.44 87 ARG A N 1
ATOM 711 C CA . ARG A 1 87 ? -0.270 7.918 -2.492 1.00 97.44 87 ARG A CA 1
ATOM 712 C C . ARG A 1 87 ? 0.781 7.578 -3.531 1.00 97.44 87 ARG A C 1
ATOM 714 O O . ARG A 1 87 ? 1.322 6.477 -3.498 1.00 97.44 87 ARG A O 1
ATOM 721 N N . ASP A 1 88 ? 1.065 8.522 -4.416 1.00 94.62 88 ASP A N 1
ATOM 722 C CA . ASP A 1 88 ? 2.323 8.548 -5.160 1.00 94.62 88 ASP A CA 1
ATOM 723 C C . ASP A 1 88 ? 3.260 9.609 -4.557 1.00 94.62 88 ASP A C 1
ATOM 725 O O . ASP A 1 88 ? 2.974 10.201 -3.511 1.00 94.62 88 ASP A O 1
ATOM 729 N N . ARG A 1 89 ? 4.375 9.880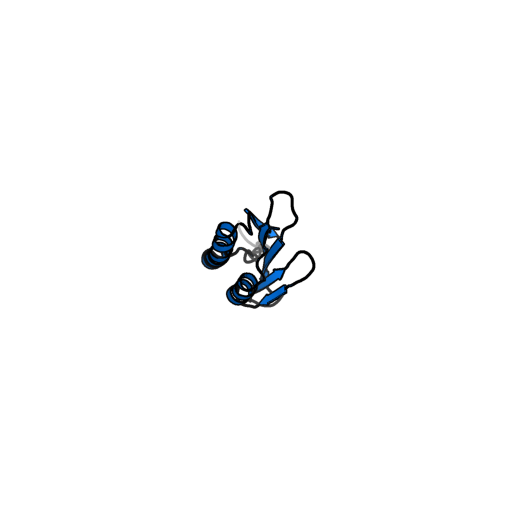 -5.239 1.00 88.00 89 ARG A N 1
ATOM 730 C CA . ARG A 1 89 ? 5.361 10.896 -4.835 1.00 88.00 89 ARG A CA 1
ATOM 731 C C . ARG A 1 89 ? 4.796 12.321 -4.732 1.00 88.00 89 ARG A C 1
ATOM 733 O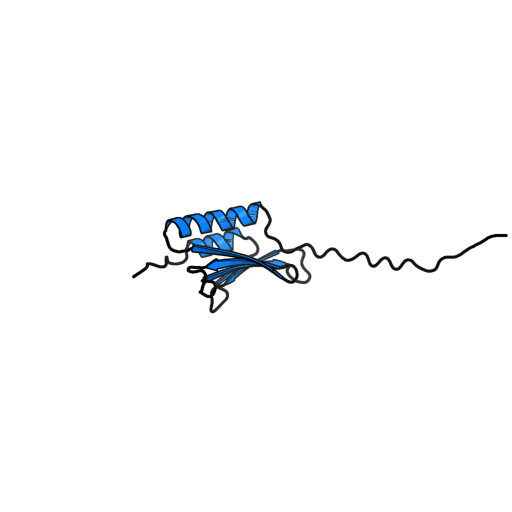 O . ARG A 1 89 ? 5.408 13.161 -4.084 1.00 88.00 89 ARG A O 1
ATOM 740 N N . ARG A 1 90 ? 3.689 12.633 -5.409 1.00 89.69 90 ARG A N 1
ATOM 741 C CA . ARG A 1 90 ? 3.169 14.000 -5.577 1.00 89.69 90 ARG A CA 1
ATOM 742 C C . ARG A 1 90 ? 1.884 14.237 -4.794 1.00 89.69 90 ARG A C 1
ATOM 744 O O . ARG A 1 90 ? 1.670 15.344 -4.308 1.00 89.69 90 ARG A O 1
ATOM 751 N N . LYS A 1 91 ? 0.997 13.244 -4.714 1.00 93.62 91 LYS A N 1
ATOM 752 C CA . LYS A 1 91 ? -0.363 13.423 -4.202 1.00 93.62 91 LYS A CA 1
ATOM 753 C C . LYS A 1 91 ? -0.998 12.132 -3.691 1.00 93.62 91 LYS A C 1
ATOM 755 O O . LYS A 1 91 ? -0.539 11.017 -3.927 1.00 93.62 91 LYS A O 1
ATOM 760 N N . ASN A 1 92 ? -2.135 12.309 -3.027 1.00 97.12 92 ASN A N 1
ATOM 761 C CA . ASN A 1 92 ? -3.053 11.214 -2.745 1.00 97.12 92 ASN A CA 1
ATOM 762 C C . ASN A 1 92 ? -3.784 10.844 -4.040 1.00 97.12 92 ASN A C 1
ATOM 764 O O . ASN A 1 92 ? -4.368 11.707 -4.696 1.00 97.12 92 ASN A O 1
ATOM 768 N N . LEU A 1 93 ? -3.749 9.563 -4.393 1.00 97.31 93 LEU A N 1
ATOM 769 C CA . LEU A 1 93 ? -4.397 9.025 -5.585 1.00 97.31 93 LEU A CA 1
ATOM 770 C C . LEU A 1 93 ? -5.797 8.501 -5.279 1.00 97.31 93 LEU A C 1
ATOM 772 O O . LEU A 1 93 ? -6.741 8.772 -6.016 1.00 97.31 93 LEU A O 1
ATOM 776 N N . ARG A 1 94 ? -5.938 7.755 -4.179 1.00 97.88 94 ARG A N 1
ATOM 777 C CA . ARG A 1 94 ? -7.210 7.154 -3.774 1.00 97.88 94 ARG A CA 1
ATOM 778 C C . ARG A 1 94 ? -7.305 7.063 -2.262 1.00 97.88 94 ARG A C 1
ATOM 780 O O . ARG A 1 94 ? -6.321 6.778 -1.593 1.00 97.88 94 ARG A O 1
ATOM 787 N N . GLN A 1 95 ? -8.505 7.258 -1.732 1.00 97.94 95 GLN A N 1
ATOM 788 C CA . GLN A 1 95 ? -8.817 7.062 -0.322 1.00 97.94 95 GLN A CA 1
ATOM 789 C C . GLN A 1 95 ? -10.128 6.281 -0.199 1.00 97.94 95 GLN A C 1
ATOM 791 O O . GLN A 1 95 ? -11.098 6.594 -0.889 1.00 97.94 95 GLN A O 1
ATOM 796 N N . ALA A 1 96 ? -10.163 5.263 0.660 1.00 97.69 96 ALA A N 1
ATOM 797 C CA . ALA A 1 96 ? -11.347 4.434 0.864 1.00 97.69 96 ALA A CA 1
ATOM 798 C C . ALA A 1 96 ? -11.407 3.827 2.271 1.00 97.69 96 ALA A C 1
ATOM 800 O O . ALA A 1 96 ? -10.407 3.725 2.979 1.00 97.69 96 ALA A O 1
ATOM 801 N N . ALA A 1 97 ? -12.605 3.402 2.676 1.00 96.12 97 ALA A N 1
ATOM 802 C CA . ALA A 1 97 ? -12.813 2.705 3.945 1.00 96.12 97 ALA A CA 1
ATOM 803 C C . ALA A 1 97 ? -12.397 1.223 3.887 1.00 96.12 97 ALA A C 1
ATOM 805 O O . ALA A 1 97 ? -12.182 0.609 4.930 1.00 96.12 97 ALA A O 1
ATOM 806 N N . ARG A 1 98 ? -12.291 0.644 2.684 1.00 96.75 98 ARG A N 1
ATOM 807 C CA . ARG A 1 98 ? -11.873 -0.742 2.457 1.00 96.75 98 ARG A CA 1
ATOM 808 C C . ARG A 1 98 ? -10.566 -0.756 1.678 1.00 96.75 98 ARG A C 1
ATOM 810 O O . ARG A 1 98 ? -10.416 -0.013 0.712 1.00 96.75 98 ARG A O 1
ATOM 817 N N . LEU A 1 99 ? -9.658 -1.649 2.059 1.00 98.00 99 LEU A N 1
ATOM 818 C CA . LEU A 1 99 ? -8.382 -1.830 1.368 1.00 98.00 99 LEU A CA 1
ATOM 819 C C . LEU A 1 99 ? -8.574 -2.243 -0.099 1.00 98.00 99 LEU A C 1
ATOM 821 O O . LEU A 1 99 ? -7.877 -1.731 -0.968 1.00 98.00 99 LEU A O 1
ATOM 825 N N . LYS A 1 100 ? -9.558 -3.106 -0.386 1.00 97.56 100 LYS A N 1
ATOM 826 C CA . LYS A 1 100 ? -9.837 -3.583 -1.749 1.00 97.56 100 LYS A CA 1
ATOM 827 C C . LYS A 1 100 ? -10.052 -2.438 -2.742 1.00 97.56 100 LYS A C 1
ATOM 829 O O . LYS A 1 100 ? -9.469 -2.465 -3.811 1.00 97.56 100 LYS A O 1
ATOM 834 N N . ASP A 1 101 ? -10.802 -1.402 -2.370 1.00 98.12 101 ASP A N 1
ATOM 835 C CA . ASP A 1 101 ? -11.090 -0.273 -3.269 1.00 98.12 101 ASP A CA 1
ATOM 836 C C . ASP A 1 101 ? -9.819 0.525 -3.627 1.00 98.12 101 ASP A C 1
ATOM 838 O O . ASP A 1 101 ? -9.738 1.158 -4.680 1.00 98.12 101 ASP A O 1
ATOM 842 N N . VAL A 1 102 ? -8.829 0.520 -2.729 1.00 98.56 102 VAL A N 1
ATOM 843 C CA . VAL A 1 102 ? -7.513 1.130 -2.950 1.00 98.56 102 VAL A CA 1
ATOM 844 C C . VAL A 1 102 ? -6.647 0.238 -3.841 1.00 98.56 102 VAL A C 1
ATOM 846 O O . VAL A 1 102 ? -5.987 0.744 -4.746 1.00 98.56 102 VAL A O 1
ATOM 849 N N . LEU A 1 103 ? -6.683 -1.077 -3.615 1.00 98.31 103 LEU A N 1
ATOM 850 C CA . LEU A 1 103 ? -5.945 -2.063 -4.406 1.00 98.31 103 LEU A CA 1
ATOM 851 C C . LEU A 1 103 ? -6.472 -2.186 -5.838 1.00 98.31 103 LEU A C 1
ATOM 853 O O . LEU A 1 103 ? -5.672 -2.207 -6.763 1.00 98.31 103 LEU A O 1
ATOM 857 N N . ASP A 1 104 ? -7.791 -2.189 -6.032 1.00 97.38 104 ASP A N 1
ATOM 858 C CA . ASP A 1 104 ? -8.410 -2.207 -7.361 1.00 97.38 104 ASP A CA 1
ATOM 859 C C . ASP A 1 104 ? -7.985 -0.965 -8.163 1.00 97.38 104 ASP A C 1
ATOM 861 O O . ASP A 1 104 ? -7.705 -1.047 -9.355 1.00 97.38 104 ASP A O 1
ATOM 865 N N . TYR A 1 105 ? -7.898 0.202 -7.515 1.00 97.44 105 TYR A N 1
ATOM 866 C CA . TYR A 1 105 ? -7.393 1.408 -8.170 1.00 97.44 105 TYR A CA 1
ATOM 867 C C . TYR A 1 105 ? -5.904 1.285 -8.521 1.00 97.44 105 TYR A C 1
ATOM 869 O O . TYR A 1 105 ? -5.515 1.643 -9.628 1.00 97.44 105 TYR A O 1
ATOM 877 N N . LEU A 1 106 ? -5.081 0.778 -7.594 1.00 96.31 106 LEU A N 1
ATOM 878 C CA . LEU A 1 106 ? -3.647 0.560 -7.804 1.00 96.31 106 LEU A CA 1
ATOM 879 C C . LEU A 1 106 ? -3.379 -0.392 -8.977 1.00 96.31 106 LEU A C 1
ATOM 881 O O . LEU A 1 106 ? -2.521 -0.106 -9.807 1.00 96.31 106 LEU A O 1
ATOM 885 N N . ASP A 1 107 ? -4.119 -1.496 -9.065 1.00 93.75 107 ASP A N 1
ATOM 886 C CA . ASP A 1 107 ? -3.936 -2.499 -10.115 1.00 93.75 107 ASP A CA 1
ATOM 887 C C . ASP A 1 107 ? -4.323 -1.976 -11.510 1.00 93.75 107 ASP A C 1
ATOM 889 O O . ASP A 1 107 ? -3.683 -2.316 -12.505 1.00 93.75 107 ASP A O 1
ATOM 893 N N . ASN A 1 108 ? -5.292 -1.059 -11.575 1.00 92.69 108 ASN A N 1
ATOM 894 C CA . ASN A 1 108 ? -5.714 -0.398 -12.812 1.00 92.69 108 ASN A CA 1
ATOM 895 C C . ASN A 1 108 ? -4.830 0.793 -13.225 1.00 92.69 108 ASN A C 1
ATOM 897 O O . ASN A 1 108 ? -5.092 1.415 -14.258 1.00 92.69 108 ASN A O 1
ATOM 901 N N . LEU A 1 109 ? -3.797 1.148 -12.449 1.00 90.00 109 LEU A N 1
ATOM 902 C CA . LEU A 1 109 ? -2.864 2.192 -12.870 1.00 90.00 109 LEU A CA 1
ATOM 903 C C . LEU A 1 109 ? -2.083 1.751 -14.117 1.00 90.00 109 LEU A C 1
ATOM 905 O O . LEU A 1 109 ? -1.711 0.576 -14.213 1.00 90.00 109 LEU A O 1
ATOM 909 N N . PRO A 1 110 ? -1.792 2.682 -15.051 1.00 83.94 110 PRO A N 1
ATOM 910 C CA . PRO A 1 110 ? -0.993 2.383 -16.229 1.00 83.94 110 PRO A CA 1
ATOM 911 C C . PRO A 1 110 ? 0.317 1.705 -15.842 1.00 83.94 110 PRO A C 1
ATOM 913 O O . PRO A 1 110 ? 1.011 2.149 -14.923 1.00 83.94 110 PRO A O 1
ATOM 916 N N . ARG A 1 111 ? 0.648 0.631 -16.557 1.00 77.25 111 ARG A N 1
ATOM 917 C CA . ARG A 1 111 ? 1.904 -0.084 -16.356 1.00 77.25 111 ARG A CA 1
ATOM 918 C C . ARG A 1 111 ? 3.066 0.818 -16.736 1.00 77.25 111 ARG A C 1
ATOM 920 O O . ARG A 1 111 ? 3.026 1.506 -17.757 1.00 77.25 111 ARG A O 1
ATOM 927 N N . LEU A 1 112 ? 4.107 0.794 -15.916 1.00 68.44 112 LEU A N 1
ATOM 928 C CA . LEU A 1 112 ? 5.358 1.455 -16.253 1.00 68.44 112 LEU A CA 1
ATOM 929 C C . LEU A 1 112 ? 6.097 0.563 -17.249 1.00 68.44 112 LEU A C 1
ATOM 931 O O . LEU A 1 112 ? 6.713 -0.426 -16.864 1.00 68.44 112 LEU A O 1
ATOM 935 N N . VAL A 1 113 ? 6.001 0.890 -18.535 1.00 61.88 113 VAL A N 1
ATOM 936 C CA . VAL A 1 113 ? 6.790 0.219 -19.570 1.00 61.88 113 VAL A CA 1
ATOM 937 C C . VAL A 1 113 ? 8.221 0.752 -19.473 1.00 61.88 113 VAL A C 1
ATOM 939 O O . VAL A 1 113 ? 8.430 1.965 -19.531 1.00 61.88 113 VAL A O 1
ATOM 942 N N . ASN A 1 114 ? 9.201 -0.132 -19.273 1.00 55.50 114 ASN A N 1
ATOM 943 C CA . ASN A 1 114 ? 10.610 0.244 -19.385 1.00 55.50 114 ASN A CA 1
ATOM 944 C C . ASN A 1 114 ? 10.915 0.521 -20.864 1.00 55.50 114 ASN A C 1
ATOM 946 O O . ASN A 1 114 ? 10.626 -0.325 -21.710 1.00 55.50 114 ASN A O 1
ATOM 950 N N . ASN A 1 115 ? 11.475 1.696 -21.148 1.00 44.69 115 ASN A N 1
ATOM 951 C CA . ASN A 1 115 ? 12.010 2.077 -22.453 1.00 44.69 115 ASN A CA 1
ATOM 952 C C . ASN A 1 115 ? 13.536 2.048 -22.415 1.00 44.69 115 ASN A C 1
ATOM 954 O O . ASN A 1 115 ? 14.087 2.369 -21.336 1.00 44.69 115 ASN A O 1
#

pLDDT: mean 84.67, std 18.75, range [38.41, 98.56]

Nearest PDB structures (foldseek):
  8r56-assembly2_B  TM=6.769E-01  e=2.174E-01  Priestia megaterium DSM 319
  6ci7-assembly4_D  TM=2.136E-01  e=5.184E+00  Methanopyrus kandleri AV19

Secondary structure (DSSP, 8-state):
--------------------PPPHHHHHHHHHHHHHHHHTTS--EEEEEEETTEEEEEEESSTTSPPSEEEEEEEPTTSS-EEEEEEESSSEEEEESSHHHHHHHHHTSPP----

Sequence (115 aa):
MLIISGTSQQQNASKKQKTGYFSRVELSQILNVYSLRVAAGEWRDYALDHVDGMAFFSIYRSSHEMPLYTIEKKRLKGKDRWLFILRDRRKNLRQAARLKDVLDYLDNLPRLVNN

Mean predicted aligned error: 9.03 Å